Protein AF-A6E9C5-F1 (afdb_monomer)

Mean predicted aligned error: 5.69 Å

Structure (mmCIF, N/CA/C/O backbone):
data_AF-A6E9C5-F1
#
_entry.id   AF-A6E9C5-F1
#
loop_
_atom_site.group_PDB
_atom_site.id
_atom_site.type_symbol
_atom_site.label_atom_id
_atom_site.label_alt_id
_atom_site.label_comp_id
_atom_site.label_asym_id
_atom_site.label_entity_id
_atom_site.label_seq_id
_atom_site.pdbx_PDB_ins_code
_atom_site.Cartn_x
_atom_site.Cartn_y
_atom_site.Cartn_z
_atom_site.occupancy
_atom_site.B_iso_or_equiv
_atom_site.auth_seq_id
_atom_site.auth_comp_id
_atom_site.auth_asym_id
_atom_site.auth_atom_id
_atom_site.pdbx_PDB_model_num
ATOM 1 N N . MET A 1 1 ? -11.386 -4.715 12.360 1.00 67.81 1 MET A N 1
ATOM 2 C CA . MET A 1 1 ? -10.252 -5.436 11.737 1.00 67.81 1 MET A CA 1
ATOM 3 C C . MET A 1 1 ? -10.310 -5.397 10.210 1.00 67.81 1 MET A C 1
ATOM 5 O O . MET A 1 1 ? -9.337 -4.965 9.613 1.00 67.81 1 MET A O 1
ATOM 9 N N . TYR A 1 2 ? -11.449 -5.726 9.582 1.00 85.00 2 TYR A N 1
ATOM 10 C CA . TYR A 1 2 ? -11.609 -5.684 8.115 1.00 85.00 2 TYR A CA 1
ATOM 11 C C . TYR A 1 2 ? -11.212 -4.352 7.461 1.00 85.00 2 TYR A C 1
ATOM 13 O O . TYR A 1 2 ? -10.491 -4.358 6.476 1.00 85.00 2 TYR A O 1
ATOM 21 N N . PHE A 1 3 ? -11.587 -3.211 8.046 1.00 87.38 3 PHE A N 1
ATOM 22 C CA . PHE A 1 3 ? -11.221 -1.890 7.518 1.00 87.38 3 PHE A CA 1
ATOM 23 C C . PHE A 1 3 ? -9.708 -1.642 7.445 1.00 87.38 3 PHE A C 1
ATOM 25 O O . PHE A 1 3 ? -9.254 -0.980 6.523 1.00 87.38 3 PHE A O 1
ATOM 32 N N . ILE A 1 4 ? -8.924 -2.193 8.377 1.00 90.06 4 ILE A N 1
ATOM 33 C CA . ILE A 1 4 ? -7.460 -2.044 8.383 1.00 90.06 4 ILE A CA 1
ATOM 34 C C . ILE A 1 4 ? -6.856 -2.851 7.232 1.00 90.06 4 ILE A C 1
ATOM 36 O O . ILE A 1 4 ? -6.011 -2.343 6.507 1.00 90.06 4 ILE A O 1
ATOM 40 N N . ILE A 1 5 ? -7.331 -4.086 7.031 1.00 92.81 5 ILE A N 1
ATOM 41 C CA . ILE A 1 5 ? -6.881 -4.961 5.940 1.00 92.81 5 ILE A CA 1
ATOM 42 C C . ILE A 1 5 ? -7.260 -4.353 4.585 1.00 92.81 5 ILE A C 1
ATOM 44 O O . ILE A 1 5 ? -6.417 -4.257 3.700 1.00 92.81 5 ILE A O 1
ATOM 48 N N . ILE A 1 6 ? -8.505 -3.887 4.439 1.00 93.56 6 ILE A N 1
ATOM 49 C CA . ILE A 1 6 ? -8.981 -3.218 3.220 1.00 93.56 6 ILE A CA 1
ATOM 50 C C . ILE A 1 6 ? -8.164 -1.951 2.954 1.00 93.56 6 ILE A C 1
ATOM 52 O O . ILE A 1 6 ? -7.740 -1.726 1.826 1.00 93.56 6 ILE A O 1
ATOM 56 N N . GLY A 1 7 ? -7.895 -1.156 3.991 1.00 93.75 7 GLY A N 1
ATOM 57 C CA . GLY A 1 7 ? -7.048 0.026 3.889 1.00 93.75 7 GLY A CA 1
ATOM 58 C C . GLY A 1 7 ? -5.629 -0.311 3.432 1.00 93.75 7 GLY A C 1
ATOM 59 O O . GLY A 1 7 ? -5.120 0.320 2.512 1.00 93.75 7 GLY A O 1
ATOM 60 N N . ALA A 1 8 ? -5.007 -1.341 4.010 1.00 93.12 8 ALA A N 1
ATOM 61 C CA . ALA A 1 8 ? -3.672 -1.790 3.618 1.00 93.12 8 ALA A CA 1
ATOM 62 C C . ALA A 1 8 ? -3.623 -2.262 2.154 1.00 93.12 8 ALA A C 1
ATOM 64 O O . ALA A 1 8 ? -2.715 -1.885 1.414 1.00 93.12 8 ALA A O 1
ATOM 65 N N . LEU A 1 9 ? -4.623 -3.038 1.718 1.00 94.56 9 LEU A N 1
ATOM 66 C CA . LEU A 1 9 ? -4.754 -3.492 0.330 1.00 94.56 9 LEU A CA 1
ATOM 67 C C . LEU A 1 9 ? -4.969 -2.322 -0.637 1.00 94.56 9 LEU A C 1
ATOM 69 O O . LEU A 1 9 ? -4.339 -2.278 -1.690 1.00 94.56 9 LEU A O 1
ATOM 73 N N . ALA A 1 10 ? -5.807 -1.350 -0.270 1.00 94.44 10 ALA A N 1
ATOM 74 C CA . ALA A 1 10 ? -5.990 -0.134 -1.055 1.00 94.44 10 ALA A CA 1
ATOM 75 C C . ALA A 1 10 ? -4.676 0.654 -1.169 1.00 94.44 10 ALA A C 1
ATOM 77 O O . ALA A 1 10 ? -4.318 1.090 -2.258 1.00 94.44 10 ALA A O 1
ATOM 78 N N . GLY A 1 11 ? -3.916 0.770 -0.075 1.00 94.75 11 GLY A N 1
ATOM 79 C CA . GLY A 1 11 ? -2.581 1.368 -0.077 1.00 94.75 11 GLY A CA 1
ATOM 80 C C . GLY A 1 11 ? -1.628 0.677 -1.056 1.00 94.75 11 GLY A C 1
ATOM 81 O O . GLY A 1 11 ? -1.007 1.341 -1.882 1.00 94.75 11 GLY A O 1
ATOM 82 N N . LEU A 1 12 ? -1.565 -0.657 -1.035 1.00 94.69 12 LEU A N 1
ATOM 83 C CA . LEU A 1 12 ? -0.761 -1.426 -1.994 1.00 94.69 12 LEU A CA 1
ATOM 84 C C . LEU A 1 12 ? -1.173 -1.158 -3.448 1.00 94.69 12 LEU A C 1
ATOM 86 O O . LEU A 1 12 ? -0.302 -0.969 -4.296 1.00 94.69 12 LEU A O 1
ATOM 90 N N . LEU A 1 13 ? -2.476 -1.085 -3.736 1.00 94.00 13 LEU A N 1
ATOM 91 C CA . LEU A 1 13 ? -2.970 -0.728 -5.070 1.00 94.00 13 LEU A CA 1
ATOM 92 C C . LEU A 1 13 ? -2.523 0.679 -5.478 1.00 94.00 13 LEU A C 1
ATOM 94 O O . LEU A 1 13 ? -2.049 0.861 -6.597 1.00 94.00 13 LEU A O 1
ATOM 98 N N . PHE A 1 14 ? -2.604 1.659 -4.576 1.00 94.06 14 PHE A N 1
ATOM 99 C CA . PHE A 1 14 ? -2.120 3.014 -4.849 1.00 94.06 14 PHE A CA 1
ATOM 100 C C . PHE A 1 14 ? -0.620 3.058 -5.135 1.00 94.06 14 PHE A C 1
ATOM 102 O O . PHE A 1 14 ? -0.217 3.765 -6.050 1.00 94.06 14 PHE A O 1
ATOM 109 N N . ALA A 1 15 ? 0.203 2.280 -4.430 1.00 92.69 15 ALA A N 1
ATOM 110 C CA . ALA A 1 15 ? 1.629 2.197 -4.745 1.00 92.69 15 ALA A CA 1
ATOM 111 C C . ALA A 1 15 ? 1.893 1.629 -6.146 1.00 92.69 15 ALA A C 1
ATOM 113 O O . ALA A 1 15 ? 2.792 2.110 -6.836 1.00 92.69 15 ALA A O 1
ATOM 114 N N . LEU A 1 16 ? 1.112 0.632 -6.576 1.00 91.00 16 LEU A N 1
ATOM 115 C CA . LEU A 1 16 ? 1.210 0.085 -7.930 1.00 91.00 16 LEU A CA 1
ATOM 116 C C . LEU A 1 16 ? 0.799 1.127 -8.977 1.00 91.00 16 LEU A C 1
ATOM 118 O O . LEU A 1 16 ? 1.509 1.288 -9.965 1.00 91.00 16 LEU A O 1
ATOM 122 N N . PHE A 1 17 ? -0.289 1.868 -8.743 1.00 91.19 17 PHE A N 1
ATOM 123 C CA . PHE A 1 17 ? -0.709 2.959 -9.628 1.00 91.19 17 PHE A CA 1
ATOM 124 C C . PHE A 1 17 ? 0.315 4.089 -9.690 1.00 91.19 17 PHE A C 1
ATOM 126 O O . PHE A 1 17 ? 0.659 4.525 -10.779 1.00 91.19 17 PHE A O 1
ATOM 133 N N . ASP A 1 18 ? 0.836 4.532 -8.550 1.00 89.56 18 ASP A N 1
ATOM 134 C CA . ASP A 1 18 ? 1.828 5.606 -8.473 1.00 89.56 18 ASP A CA 1
ATOM 135 C C . ASP A 1 18 ? 3.122 5.224 -9.212 1.00 89.56 18 ASP A C 1
ATOM 137 O O . ASP A 1 18 ? 3.698 6.014 -9.954 1.00 89.56 18 ASP A O 1
ATOM 141 N N . THR A 1 19 ? 3.567 3.972 -9.081 1.00 89.50 19 THR A N 1
ATOM 142 C CA . THR A 1 19 ? 4.695 3.468 -9.874 1.00 89.50 19 THR A CA 1
ATOM 143 C C . THR A 1 19 ? 4.357 3.323 -11.359 1.00 89.50 19 THR A C 1
ATOM 145 O O . THR A 1 19 ? 5.196 3.668 -12.186 1.00 89.50 19 THR A O 1
ATOM 148 N N . ALA A 1 20 ? 3.154 2.868 -11.715 1.00 88.19 20 ALA A N 1
ATOM 149 C CA . ALA A 1 20 ? 2.731 2.777 -13.111 1.00 88.19 20 ALA A CA 1
ATOM 150 C C . ALA A 1 20 ? 2.671 4.152 -13.784 1.00 88.19 20 ALA A C 1
ATOM 152 O O . ALA A 1 20 ? 3.176 4.298 -14.892 1.00 88.19 20 ALA A O 1
ATOM 153 N N . VAL A 1 21 ? 2.121 5.162 -13.106 1.00 88.06 21 VAL A N 1
ATOM 154 C CA . VAL A 1 21 ? 2.078 6.547 -13.595 1.00 88.06 21 VAL A CA 1
ATOM 155 C C . VAL A 1 21 ? 3.492 7.104 -13.726 1.00 88.06 21 VAL A C 1
ATOM 157 O O . VAL A 1 21 ? 3.858 7.549 -14.808 1.00 88.06 21 VAL A O 1
ATOM 160 N N . GLY A 1 22 ? 4.320 6.984 -12.684 1.00 84.56 22 GLY A N 1
ATOM 161 C CA . GLY A 1 22 ? 5.699 7.475 -12.733 1.00 84.56 22 GLY A CA 1
ATOM 162 C C . GLY A 1 22 ? 6.540 6.804 -13.824 1.00 84.56 22 GLY A C 1
ATOM 163 O O . GLY A 1 22 ? 7.335 7.464 -14.482 1.00 84.56 22 GLY A O 1
ATOM 164 N N . ASN 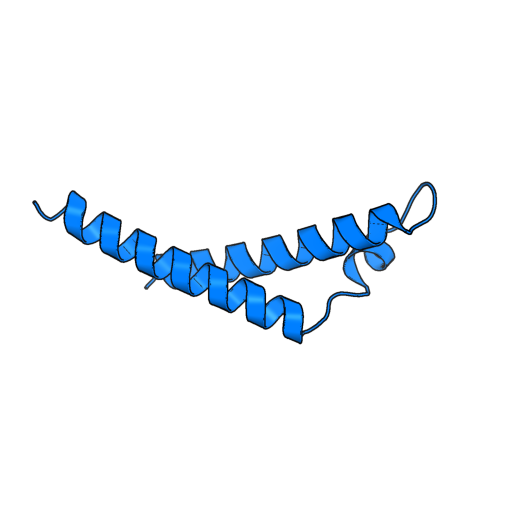A 1 23 ? 6.344 5.508 -14.082 1.00 85.75 23 ASN A N 1
ATOM 165 C CA . ASN A 1 23 ? 7.017 4.832 -15.191 1.00 85.75 23 ASN A CA 1
ATOM 166 C C . ASN A 1 23 ? 6.417 5.223 -16.552 1.00 85.75 23 ASN A C 1
ATOM 168 O O . ASN A 1 23 ? 7.166 5.351 -17.515 1.00 85.75 23 ASN A O 1
ATOM 172 N N . ALA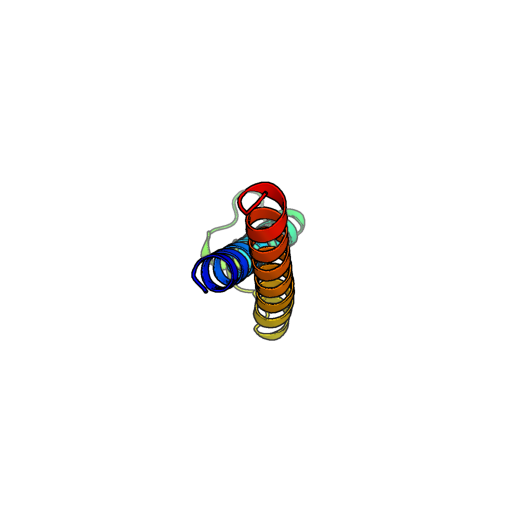 A 1 24 ? 5.102 5.444 -16.656 1.00 82.94 24 ALA A N 1
ATOM 173 C CA . ALA A 1 24 ? 4.456 5.898 -17.890 1.00 82.94 24 ALA A CA 1
ATOM 174 C C . ALA A 1 24 ? 4.928 7.296 -18.320 1.00 82.94 24 ALA A C 1
ATOM 176 O O . ALA A 1 24 ? 5.067 7.542 -19.513 1.00 82.94 24 ALA A O 1
ATOM 177 N N . GLU A 1 25 ? 5.215 8.190 -17.369 1.00 79.38 25 GLU A N 1
ATOM 178 C CA . GLU A 1 25 ? 5.725 9.543 -17.642 1.00 79.38 25 GLU A CA 1
ATOM 179 C C . GLU A 1 25 ? 7.111 9.552 -18.298 1.00 79.38 25 GLU A C 1
ATOM 181 O O . GLU A 1 25 ? 7.456 10.488 -19.017 1.00 79.38 25 GLU A O 1
ATOM 186 N N . VAL A 1 26 ? 7.910 8.513 -18.052 1.00 79.31 26 VAL A N 1
ATOM 187 C CA . VAL A 1 26 ? 9.308 8.431 -18.503 1.00 79.31 26 VAL A CA 1
ATOM 188 C C . VAL A 1 26 ? 9.482 7.402 -19.631 1.00 79.31 26 VAL A C 1
ATOM 190 O O . VAL A 1 26 ? 10.557 7.309 -20.223 1.00 79.31 26 VAL A O 1
ATOM 193 N N . SER A 1 27 ? 8.444 6.621 -19.950 1.00 73.62 27 SER A N 1
ATOM 194 C CA . SER A 1 27 ? 8.531 5.494 -20.884 1.00 73.62 27 SER A CA 1
ATOM 195 C C . SER A 1 27 ? 8.028 5.810 -22.298 1.00 73.62 27 SER A C 1
ATOM 197 O O . SER A 1 27 ? 7.471 6.865 -22.594 1.00 73.62 27 SER A O 1
ATOM 199 N N . SER A 1 28 ? 8.295 4.868 -23.201 1.00 67.19 28 SER A N 1
ATOM 200 C CA . SER A 1 28 ? 7.981 4.928 -24.629 1.00 67.19 28 SER A CA 1
ATOM 201 C C . SER A 1 28 ? 6.473 5.019 -24.908 1.00 67.19 28 SER A C 1
ATOM 203 O O . SER A 1 28 ? 5.654 4.717 -24.052 1.00 67.19 28 SER A O 1
ATOM 205 N N . VAL A 1 29 ? 6.099 5.394 -26.139 1.00 71.56 29 VAL A N 1
ATOM 206 C CA . VAL A 1 29 ? 4.716 5.680 -26.596 1.00 71.56 29 VAL A CA 1
ATOM 207 C C . VAL A 1 29 ? 3.713 4.523 -26.378 1.00 71.56 29 VAL A C 1
ATOM 209 O O . VAL A 1 29 ? 2.509 4.731 -26.509 1.00 71.56 29 VAL A O 1
ATOM 212 N N . ASN A 1 30 ? 4.163 3.318 -26.013 1.00 73.25 30 ASN A N 1
ATOM 213 C CA . ASN A 1 30 ? 3.282 2.204 -25.656 1.00 73.25 30 ASN A CA 1
ATOM 214 C C 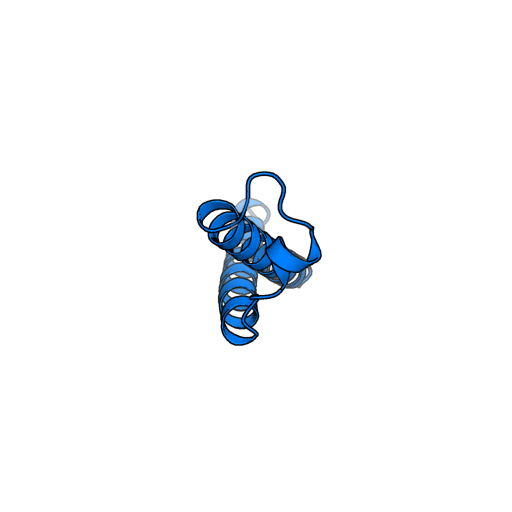. ASN A 1 30 ? 3.955 1.243 -24.652 1.00 73.25 30 ASN A C 1
ATOM 216 O O . ASN A 1 30 ? 4.430 0.176 -25.051 1.00 73.25 30 ASN A O 1
ATOM 220 N N . PRO A 1 31 ? 4.046 1.619 -23.365 1.00 73.38 31 PRO A N 1
ATOM 221 C CA . PRO A 1 31 ? 4.757 0.829 -22.373 1.00 73.38 31 PRO A CA 1
ATOM 222 C C . PRO A 1 31 ? 3.956 -0.423 -22.006 1.00 73.38 31 PRO A C 1
ATOM 224 O O . PRO A 1 31 ? 2.746 -0.379 -21.768 1.00 73.38 31 PRO A O 1
ATOM 227 N N . THR A 1 32 ? 4.637 -1.561 -21.935 1.00 82.62 32 THR A N 1
ATOM 228 C CA . THR A 1 32 ? 4.029 -2.823 -21.499 1.00 82.62 32 THR A CA 1
ATOM 229 C C . THR A 1 32 ? 3.750 -2.813 -19.991 1.00 82.62 32 THR A C 1
ATOM 231 O O . THR A 1 32 ? 4.394 -2.099 -19.224 1.00 82.62 32 THR A O 1
ATOM 234 N N . VAL A 1 33 ? 2.817 -3.654 -19.519 1.00 79.00 33 VAL A N 1
ATOM 235 C CA . VAL A 1 33 ? 2.484 -3.753 -18.079 1.00 79.00 33 VAL A CA 1
ATOM 236 C C . VAL A 1 33 ? 3.727 -4.046 -17.235 1.00 79.00 33 VAL A C 1
ATOM 238 O O . VAL A 1 33 ? 3.902 -3.455 -16.176 1.00 79.00 33 VAL A O 1
ATOM 241 N N . HIS A 1 34 ? 4.624 -4.906 -17.719 1.00 80.50 34 HIS A N 1
ATOM 242 C CA . HIS A 1 34 ? 5.877 -5.209 -17.031 1.00 80.50 34 HIS A CA 1
ATOM 243 C C . HIS A 1 34 ? 6.779 -3.973 -16.878 1.00 80.50 34 HIS A C 1
ATOM 245 O O . HIS A 1 34 ? 7.388 -3.795 -15.830 1.00 80.50 34 HIS A O 1
ATOM 251 N N . GLU A 1 35 ? 6.841 -3.089 -17.873 1.00 78.12 35 GLU A N 1
ATOM 252 C CA . GLU A 1 35 ? 7.605 -1.836 -17.780 1.00 78.12 35 GLU A CA 1
ATOM 253 C C . GLU A 1 35 ? 6.939 -0.828 -16.835 1.00 78.12 35 GLU A C 1
ATOM 255 O O . GLU A 1 35 ? 7.626 -0.094 -16.129 1.00 78.12 35 GLU A O 1
ATOM 260 N N . LEU A 1 36 ? 5.605 -0.836 -16.757 1.00 81.50 36 LEU A N 1
ATOM 261 C CA . LEU A 1 36 ? 4.844 0.039 -15.865 1.00 81.50 36 LEU A CA 1
ATOM 262 C C . LEU A 1 36 ? 5.013 -0.330 -14.387 1.00 81.50 36 LEU A C 1
ATOM 264 O O . LEU A 1 36 ? 5.116 0.561 -13.551 1.00 81.50 36 LEU A O 1
ATOM 268 N N . VAL A 1 37 ? 5.072 -1.615 -14.033 1.00 81.25 37 VAL A N 1
ATOM 269 C CA . VAL A 1 37 ? 5.197 -2.051 -12.623 1.00 81.25 37 VAL A CA 1
ATOM 270 C C . VAL A 1 37 ? 6.573 -2.613 -12.259 1.00 81.25 37 VAL A C 1
ATOM 272 O O . VAL A 1 37 ? 6.827 -2.884 -11.087 1.00 81.25 37 VAL A O 1
ATOM 275 N N . GLY A 1 38 ? 7.490 -2.732 -13.221 1.00 78.88 38 GLY A N 1
ATOM 276 C CA . GLY A 1 38 ? 8.807 -3.352 -13.034 1.00 78.88 38 GLY A CA 1
ATOM 277 C C . GLY A 1 38 ? 9.712 -2.635 -12.031 1.00 78.88 38 GLY A C 1
ATOM 278 O O . GLY A 1 38 ? 10.517 -3.279 -11.367 1.00 78.88 38 GLY A O 1
ATOM 279 N N . ASN A 1 39 ? 9.530 -1.324 -11.845 1.00 82.81 39 ASN A N 1
ATOM 280 C CA . ASN A 1 39 ? 10.305 -0.527 -10.885 1.00 82.81 39 ASN A CA 1
ATOM 281 C C . ASN A 1 39 ? 9.602 -0.343 -9.529 1.00 82.81 39 ASN A C 1
ATOM 283 O O . ASN A 1 39 ? 9.875 0.624 -8.811 1.00 82.81 39 ASN A O 1
ATOM 287 N N . VAL A 1 40 ? 8.660 -1.219 -9.156 1.00 84.50 40 VAL A N 1
ATOM 288 C CA . VAL A 1 40 ? 8.007 -1.092 -7.848 1.00 84.50 40 VAL A CA 1
ATOM 289 C C . VAL A 1 40 ? 9.006 -1.422 -6.733 1.00 84.50 40 VAL A C 1
ATOM 291 O O . VAL A 1 40 ? 9.531 -2.527 -6.627 1.00 84.50 40 VAL A O 1
ATOM 294 N N . SER A 1 41 ? 9.290 -0.439 -5.880 1.00 89.38 41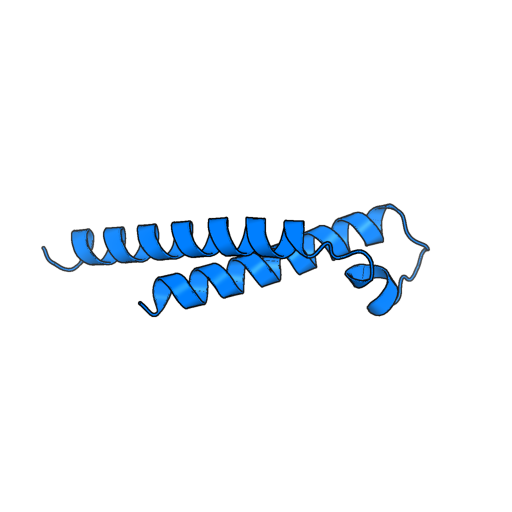 SER A N 1
ATOM 295 C CA . SER A 1 41 ? 10.161 -0.643 -4.723 1.00 89.38 41 SER A CA 1
ATOM 296 C C . SER A 1 41 ? 9.384 -1.324 -3.585 1.00 89.38 41 SER A C 1
ATOM 298 O O . SER A 1 41 ? 8.317 -0.824 -3.207 1.00 89.38 41 SER A O 1
ATOM 300 N N . PRO A 1 42 ? 9.922 -2.391 -2.958 1.00 87.94 42 PRO A N 1
ATOM 301 C CA . PRO A 1 42 ? 9.318 -3.007 -1.773 1.00 87.94 42 PRO A CA 1
ATOM 302 C C . PRO A 1 42 ? 9.100 -2.011 -0.630 1.00 87.94 42 PRO A C 1
ATOM 304 O O . PRO A 1 42 ? 8.079 -2.048 0.052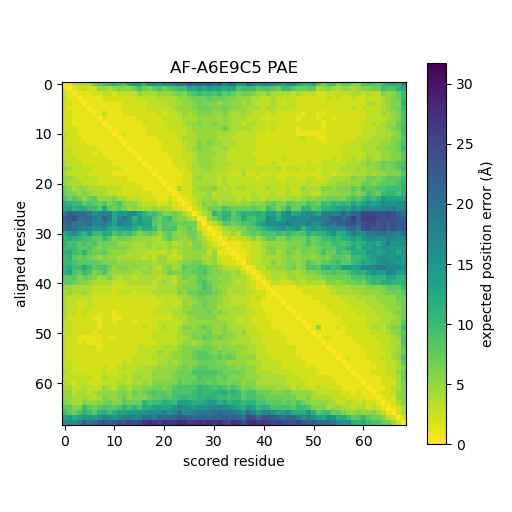 1.00 87.94 42 PRO A O 1
ATOM 307 N N . THR A 1 43 ? 10.024 -1.063 -0.461 1.00 90.88 43 THR A N 1
ATOM 308 C CA . THR A 1 43 ? 9.917 0.004 0.539 1.00 90.88 43 THR A CA 1
ATOM 309 C C . THR A 1 43 ? 8.701 0.887 0.271 1.00 90.88 43 THR A C 1
ATOM 311 O O . THR A 1 43 ? 7.935 1.178 1.186 1.00 90.88 43 THR A O 1
ATOM 314 N N . LYS A 1 44 ? 8.469 1.260 -0.993 1.00 89.00 44 LYS A N 1
ATOM 315 C CA . LYS A 1 44 ? 7.313 2.069 -1.401 1.00 89.00 44 LYS A CA 1
ATOM 316 C C . LYS A 1 44 ? 5.997 1.329 -1.145 1.00 89.00 44 LYS A C 1
ATOM 318 O O . LYS A 1 44 ? 5.077 1.913 -0.578 1.00 89.00 44 LYS A O 1
ATOM 323 N N . LEU A 1 45 ? 5.937 0.036 -1.473 1.00 92.62 45 LEU A N 1
ATOM 324 C CA . LEU A 1 45 ? 4.782 -0.815 -1.166 1.00 92.62 45 LEU A CA 1
ATOM 325 C C . LEU A 1 45 ? 4.478 -0.835 0.339 1.00 92.62 45 LEU A C 1
ATOM 327 O O . LEU A 1 45 ? 3.330 -0.635 0.731 1.00 92.62 45 LEU A O 1
ATOM 331 N N . LEU A 1 46 ? 5.498 -1.018 1.183 1.00 92.69 46 LEU A N 1
ATOM 332 C CA . LEU A 1 46 ? 5.338 -1.032 2.640 1.00 92.69 46 LEU A CA 1
ATOM 333 C C . LEU A 1 46 ? 4.857 0.318 3.191 1.00 92.69 46 LEU A C 1
ATOM 335 O O . LEU A 1 46 ? 3.969 0.340 4.044 1.00 92.69 46 LEU A O 1
ATOM 339 N N . PHE A 1 47 ? 5.389 1.436 2.688 1.00 94.19 47 PHE A N 1
ATOM 340 C CA . PHE A 1 47 ? 4.955 2.773 3.105 1.00 94.19 47 PHE A CA 1
AT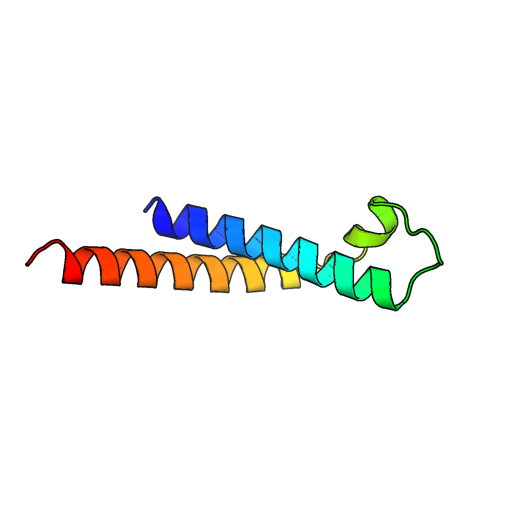OM 341 C C . PHE A 1 47 ? 3.481 3.019 2.788 1.00 94.19 47 PHE A C 1
ATOM 343 O O . PHE A 1 47 ? 2.704 3.370 3.678 1.00 94.19 47 PHE A O 1
ATOM 350 N N . TYR A 1 48 ? 3.076 2.793 1.541 1.00 95.44 48 TYR A N 1
ATOM 351 C CA . TYR A 1 48 ? 1.692 2.999 1.125 1.00 95.44 48 TYR A CA 1
ATOM 352 C C . TYR A 1 48 ? 0.727 2.023 1.811 1.00 95.44 48 TYR A C 1
ATOM 354 O O . TYR A 1 48 ? -0.361 2.433 2.217 1.00 95.44 48 TYR A O 1
ATOM 362 N N . ALA A 1 49 ? 1.124 0.762 2.014 1.00 94.12 49 ALA A N 1
ATOM 363 C CA . ALA A 1 49 ? 0.341 -0.199 2.790 1.00 94.12 49 ALA A CA 1
ATOM 364 C C . ALA A 1 49 ? 0.144 0.266 4.240 1.00 94.12 49 ALA A C 1
ATOM 366 O O . ALA A 1 49 ? -0.962 0.171 4.771 1.00 94.12 49 ALA A O 1
ATOM 367 N N . GLY A 1 50 ? 1.191 0.809 4.870 1.00 94.44 50 GLY A N 1
ATOM 368 C CA . GLY A 1 50 ? 1.127 1.371 6.218 1.00 94.44 50 GLY A CA 1
ATOM 369 C C . GLY A 1 50 ? 0.179 2.568 6.308 1.00 94.44 50 GLY A C 1
ATOM 370 O O . GLY A 1 50 ? -0.700 2.592 7.170 1.00 94.44 50 GLY A O 1
ATOM 371 N N . ILE A 1 51 ? 0.294 3.522 5.378 1.00 95.56 51 ILE A N 1
ATOM 372 C CA . ILE A 1 51 ? -0.613 4.680 5.290 1.00 95.56 51 ILE A CA 1
ATOM 373 C C . ILE A 1 51 ? -2.060 4.210 5.097 1.00 95.56 51 ILE A C 1
ATOM 375 O O . ILE A 1 51 ? -2.960 4.649 5.815 1.00 95.56 51 ILE A O 1
ATOM 379 N N . GLY A 1 52 ? -2.283 3.272 4.177 1.00 95.06 52 GLY A N 1
ATOM 380 C CA . GLY A 1 52 ? -3.594 2.688 3.923 1.00 95.06 52 GLY A CA 1
ATOM 381 C C . GLY A 1 52 ? -4.177 1.982 5.150 1.00 95.06 52 GLY A C 1
ATOM 382 O O . GLY A 1 52 ? -5.348 2.175 5.478 1.00 95.06 52 GLY A O 1
ATOM 383 N N . ALA A 1 53 ? -3.366 1.217 5.884 1.00 95.00 53 ALA A N 1
ATOM 384 C CA . ALA A 1 53 ? -3.782 0.553 7.118 1.00 95.00 53 ALA A CA 1
ATOM 385 C C . ALA A 1 53 ? -4.212 1.562 8.197 1.00 95.00 53 ALA A C 1
ATOM 387 O O . ALA A 1 53 ? -5.242 1.367 8.851 1.00 95.00 53 ALA A O 1
ATOM 388 N N . ILE A 1 54 ? -3.461 2.660 8.351 1.00 95.44 54 ILE A N 1
ATOM 389 C CA . ILE A 1 54 ? -3.790 3.756 9.273 1.00 95.44 54 ILE A CA 1
ATOM 390 C C . ILE A 1 54 ? -5.102 4.428 8.854 1.00 95.44 54 ILE A C 1
ATOM 392 O O . ILE A 1 54 ? -5.989 4.606 9.689 1.00 95.44 54 ILE A O 1
ATOM 396 N N . ALA A 1 55 ? -5.274 4.743 7.568 1.00 94.50 55 ALA A N 1
ATOM 397 C CA . ALA A 1 55 ? -6.514 5.322 7.052 1.00 94.50 55 ALA A CA 1
ATOM 398 C C . ALA A 1 55 ? -7.718 4.396 7.305 1.00 94.50 55 ALA A C 1
ATOM 400 O O . ALA A 1 55 ? -8.761 4.837 7.792 1.00 94.50 55 ALA A O 1
ATOM 401 N N . GLY A 1 56 ? -7.553 3.093 7.071 1.00 93.19 56 GLY A N 1
ATOM 402 C CA . GLY A 1 56 ? -8.558 2.078 7.381 1.00 93.19 56 GLY A CA 1
ATOM 403 C C . GLY A 1 56 ? -8.906 2.010 8.872 1.00 93.19 56 GLY A C 1
ATOM 404 O O . GLY A 1 56 ? -10.079 1.900 9.239 1.00 93.19 56 GLY A O 1
ATOM 405 N N . PHE A 1 57 ? -7.913 2.126 9.754 1.00 93.50 57 PHE A N 1
ATOM 406 C CA . PHE A 1 57 ? -8.140 2.213 11.198 1.00 93.50 57 PHE A CA 1
ATOM 407 C C . PHE A 1 57 ? -8.932 3.468 11.587 1.00 93.50 57 PHE A C 1
ATOM 409 O O . PHE A 1 57 ? -9.885 3.369 12.365 1.00 93.50 57 PHE A O 1
ATOM 416 N N . LEU A 1 58 ? -8.582 4.630 11.030 1.00 92.81 58 LEU A N 1
ATOM 417 C CA . LEU A 1 58 ? -9.297 5.883 11.282 1.00 92.81 58 LEU A CA 1
ATOM 418 C C . LEU A 1 58 ? -10.751 5.800 10.809 1.00 92.81 58 LEU A C 1
ATOM 420 O O . LEU A 1 58 ? -11.656 6.141 11.567 1.00 92.81 58 LEU A O 1
ATOM 424 N N . LEU A 1 59 ? -10.998 5.258 9.614 1.00 90.75 59 LEU A N 1
ATOM 425 C CA . LEU A 1 59 ? -12.354 5.036 9.100 1.00 90.75 59 LEU A CA 1
ATOM 426 C C . LEU A 1 59 ? -13.163 4.100 10.002 1.00 90.75 59 LEU A C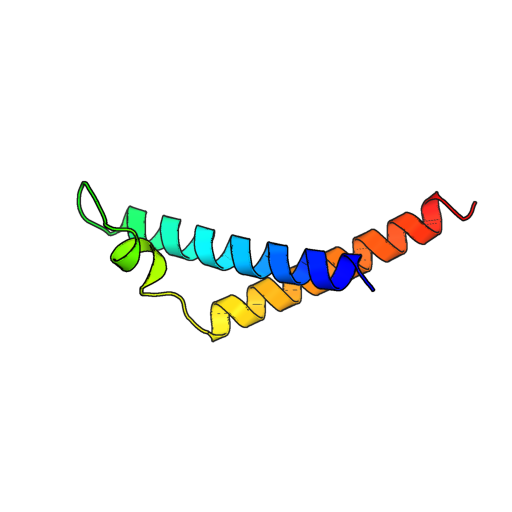 1
ATOM 428 O O . LEU A 1 59 ? -14.331 4.366 10.284 1.00 90.75 59 LEU A O 1
ATOM 432 N N . TYR A 1 60 ? -12.544 3.034 10.512 1.00 90.69 60 TYR A N 1
ATOM 433 C CA . TYR A 1 60 ? -13.191 2.155 11.485 1.00 90.69 60 TYR A CA 1
ATOM 434 C C . TYR A 1 60 ? -13.563 2.892 12.775 1.00 90.69 60 TYR A C 1
ATOM 436 O O . TYR A 1 60 ? -14.666 2.705 13.294 1.00 90.69 60 TYR A O 1
ATOM 444 N N . LYS A 1 61 ? -12.660 3.736 13.286 1.00 89.88 61 LYS A N 1
ATOM 445 C CA . LYS A 1 61 ? -12.900 4.542 14.487 1.00 89.88 61 LYS A CA 1
ATOM 446 C C . LYS A 1 61 ? -14.033 5.541 14.277 1.00 89.88 61 LYS A C 1
ATOM 448 O O . LYS A 1 61 ? -14.938 5.585 15.101 1.00 89.88 61 LYS A O 1
ATOM 453 N N . VAL A 1 62 ? -14.043 6.255 13.153 1.00 90.25 62 VAL A N 1
ATOM 454 C CA . VAL A 1 62 ? -15.126 7.179 12.783 1.00 90.25 62 VAL A CA 1
ATOM 455 C C . VAL A 1 62 ? -16.460 6.439 12.665 1.00 90.25 62 VAL A C 1
ATOM 457 O O . VAL A 1 62 ? -17.458 6.881 13.230 1.00 90.25 62 VAL A O 1
ATOM 460 N N . LYS A 1 63 ? -16.478 5.269 12.014 1.00 87.19 63 LYS A N 1
ATOM 461 C CA . LYS A 1 63 ? -17.671 4.416 11.924 1.00 87.19 63 LYS A CA 1
ATOM 462 C C . LYS A 1 63 ? -18.165 3.972 13.303 1.00 87.19 63 LYS A C 1
ATOM 464 O O . LYS A 1 63 ? -19.367 3.918 13.524 1.00 87.19 63 LYS A O 1
ATOM 469 N N . GLN A 1 64 ? -17.283 3.637 14.243 1.00 86.19 64 GLN A N 1
ATOM 470 C CA . GLN A 1 64 ? -17.723 3.365 15.613 1.00 86.19 64 GLN A CA 1
ATOM 471 C C . GLN A 1 64 ? -18.349 4.612 16.239 1.00 86.19 64 GLN A C 1
ATOM 473 O O . GLN A 1 64 ? -19.481 4.540 16.693 1.00 86.19 64 GLN A O 1
ATOM 478 N N . THR A 1 65 ? -17.680 5.760 16.212 1.00 86.81 65 THR A N 1
ATOM 479 C CA . THR A 1 65 ? -18.200 6.976 16.855 1.00 86.81 65 THR A CA 1
ATOM 480 C C . THR A 1 65 ? -19.560 7.414 16.301 1.00 86.81 65 THR A C 1
ATOM 482 O O . THR A 1 65 ? -20.432 7.784 17.075 1.00 86.81 65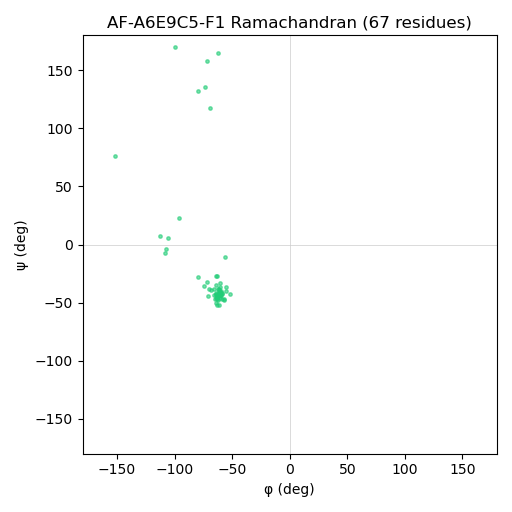 THR A O 1
ATOM 485 N N . LEU A 1 66 ? -19.763 7.345 14.982 1.00 84.06 66 LEU A N 1
ATOM 486 C CA . LEU A 1 66 ? -20.988 7.833 14.335 1.00 84.06 66 LEU A CA 1
ATOM 487 C C . LEU A 1 66 ? -22.181 6.875 14.431 1.00 84.06 66 LEU A C 1
ATOM 489 O O . LEU A 1 66 ? -23.315 7.330 14.387 1.00 84.06 66 LEU A O 1
ATOM 493 N N . PHE A 1 67 ? -21.938 5.566 14.525 1.00 76.88 67 PHE A N 1
ATOM 494 C CA . PHE A 1 67 ? -22.998 4.547 14.501 1.00 76.88 67 PHE A CA 1
ATOM 495 C C . PHE A 1 67 ? -23.170 3.812 15.841 1.00 76.88 67 PHE A C 1
ATOM 497 O O . PHE A 1 67 ? -23.895 2.822 15.902 1.00 76.88 67 PHE A O 1
ATOM 504 N N . SER A 1 68 ? -22.472 4.252 16.893 1.00 63.75 68 SER A N 1
ATOM 505 C CA . SER A 1 68 ? -22.682 3.788 18.279 1.00 63.75 68 SER A CA 1
ATOM 506 C C . SER A 1 68 ? -23.399 4.829 19.150 1.00 63.75 68 SER A C 1
ATOM 508 O O . SER A 1 68 ? -23.489 4.625 20.358 1.00 63.75 68 SER A O 1
ATOM 510 N N . ALA A 1 69 ? -23.837 5.941 18.552 1.00 50.22 69 ALA A N 1
ATOM 511 C CA . ALA A 1 69 ? -24.702 6.956 19.153 1.00 50.22 69 ALA A CA 1
ATOM 512 C C . ALA A 1 69 ? -26.156 6.681 18.753 1.00 50.22 69 ALA A C 1
ATOM 514 O O . ALA A 1 69 ? -27.041 6.934 19.596 1.00 50.22 69 ALA A O 1
#

Foldseek 3Di:
DVLLQVLLVVLLVVLLVVQLVVQVVVDDPDDDSCSSRVPRDPVSSVVSSVVRSVVSVVVVVVCCVVVVD

pLDDT: mean 86.56, std 8.88, range [50.22, 95.56]

Solvent-accessible surface area (backbone atoms only — not comparable to full-atom values): 3623 Å² total; per-residue (Å²): 113,69,44,27,54,54,18,20,52,50,15,37,51,50,36,49,50,53,36,26,51,59,33,55,76,76,48,62,103,76,69,51,71,63,63,23,51,66,77,61,49,71,68,52,36,52,51,31,19,51,54,17,24,51,52,16,44,50,52,48,50,52,52,47,66,70,74,74,112

Sequence (69 aa):
MYFIIIGALAGLLFALFDTAVGNAEVSSVNPTVHELVGNVSPTKLLFYAGIGAIAGFLLYKVKQTLFSA

Radius of gyration: 15.72 Å; Cα contacts (8 Å, |Δi|>4): 72; chains: 1; bounding b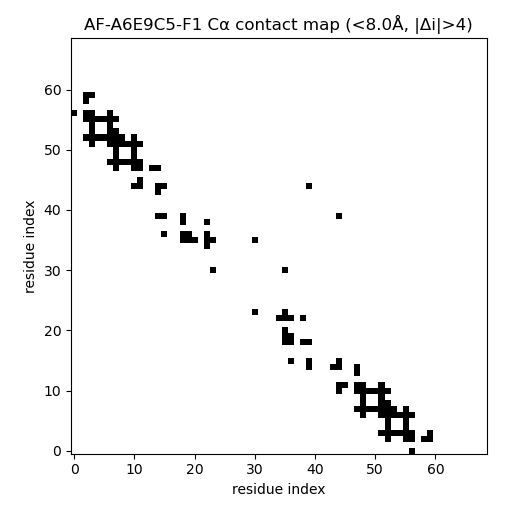ox: 35×15×46 Å

Secondary structure (DSSP, 8-state):
-HHHHHHHHHHHHHHHHHHHHHHHHHS-SS--HHHHHTT--HHHHHHHHHHHHHHHHHHHHHHHHHH--